Protein AF-A0A420YY43-F1 (afdb_monomer_lite)

Radius of gyration: 16.39 Å; chains: 1; bounding box: 38×32×41 Å

Structure (mmCIF, N/CA/C/O backbone):
data_AF-A0A420YY43-F1
#
_entry.id   AF-A0A420YY43-F1
#
loop_
_atom_site.group_PDB
_atom_site.id
_atom_site.type_symbol
_atom_site.label_atom_id
_atom_site.label_alt_id
_atom_site.label_comp_id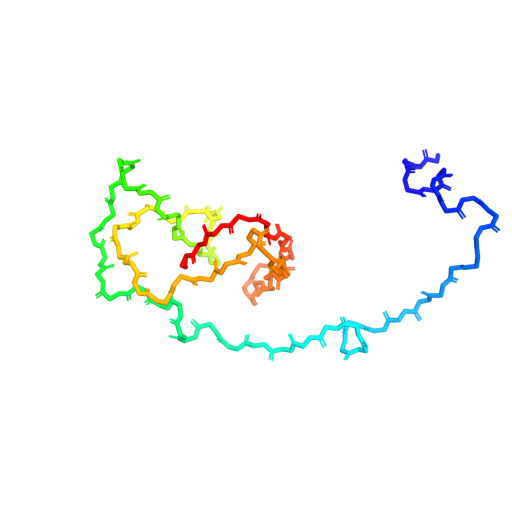
_atom_site.label_asym_id
_atom_site.label_entity_id
_atom_site.label_seq_id
_atom_site.pdbx_PDB_ins_code
_atom_site.Cartn_x
_atom_site.Cartn_y
_atom_site.Cartn_z
_atom_site.occupancy
_atom_site.B_iso_or_equiv
_atom_site.auth_seq_id
_atom_site.auth_comp_id
_atom_site.auth_asym_id
_atom_site.auth_atom_id
_atom_site.pdbx_PDB_model_num
ATOM 1 N N . MET A 1 1 ? -15.767 22.557 13.425 1.00 62.91 1 MET A N 1
ATOM 2 C CA . MET A 1 1 ? -16.130 21.134 13.291 1.00 62.91 1 MET A CA 1
ATOM 3 C C . MET A 1 1 ? -15.684 20.658 11.929 1.00 62.91 1 MET A C 1
ATOM 5 O O . MET A 1 1 ? -16.100 21.238 10.927 1.00 62.91 1 MET A O 1
ATOM 9 N N . SER A 1 2 ? -14.793 19.674 11.911 1.00 83.75 2 SER A N 1
ATOM 10 C CA . SER A 1 2 ? -14.389 18.969 10.699 1.00 83.75 2 SER A CA 1
ATOM 11 C C . SER A 1 2 ? -15.585 18.201 10.107 1.00 83.75 2 SER A C 1
ATOM 13 O O . SER A 1 2 ? -16.623 18.044 10.757 1.00 83.75 2 SER A O 1
ATOM 15 N N . TYR A 1 3 ? -15.479 17.736 8.860 1.00 84.56 3 TYR A N 1
ATOM 16 C CA . TYR A 1 3 ? -16.538 16.914 8.258 1.00 84.56 3 TYR A CA 1
ATOM 17 C C . TYR A 1 3 ? -16.738 15.595 9.022 1.00 84.56 3 TYR A C 1
ATOM 19 O O . TYR A 1 3 ? -17.872 15.144 9.164 1.00 84.56 3 TYR A O 1
ATOM 27 N N . ILE A 1 4 ? -15.665 15.034 9.595 1.00 85.69 4 ILE A N 1
ATOM 28 C CA . ILE A 1 4 ? -15.741 13.810 10.397 1.00 85.69 4 ILE A CA 1
ATOM 29 C C . ILE A 1 4 ? -16.527 14.038 11.693 1.00 85.69 4 ILE A C 1
ATOM 31 O O . ILE A 1 4 ? -17.360 13.211 12.040 1.00 85.69 4 ILE A O 1
ATOM 35 N N . ASP A 1 5 ? -16.377 15.201 12.339 1.00 84.75 5 ASP A N 1
ATOM 36 C CA . ASP A 1 5 ? -17.118 15.527 13.568 1.00 84.75 5 ASP A CA 1
ATOM 37 C C . ASP A 1 5 ? -18.635 15.546 13.321 1.00 84.75 5 ASP A C 1
ATOM 39 O O . ASP A 1 5 ? -19.416 15.161 14.187 1.00 84.75 5 ASP A O 1
ATOM 43 N N . LYS A 1 6 ? -19.057 15.978 12.122 1.00 89.44 6 LYS A N 1
ATOM 44 C CA . LYS A 1 6 ? -20.472 15.975 11.716 1.00 89.44 6 LYS A CA 1
ATOM 45 C C . LYS A 1 6 ? -20.992 14.560 11.481 1.00 89.44 6 LYS A C 1
ATOM 47 O O . LYS A 1 6 ? -22.114 14.262 11.871 1.00 89.44 6 LYS A O 1
ATOM 52 N N . LEU A 1 7 ? -20.189 13.700 10.850 1.00 85.69 7 LEU A N 1
ATOM 53 C CA . LEU A 1 7 ? -20.554 12.300 10.605 1.00 85.69 7 LEU A CA 1
ATOM 54 C C . LEU A 1 7 ? -20.657 11.493 11.905 1.00 85.69 7 LEU A C 1
ATOM 56 O O . LEU A 1 7 ? -21.462 10.572 11.994 1.00 85.69 7 LEU A O 1
ATOM 60 N N . LEU A 1 8 ? -19.858 11.850 12.911 1.00 88.75 8 LEU A N 1
ATOM 61 C CA . LEU A 1 8 ? -19.792 11.159 14.199 1.00 88.75 8 LEU A CA 1
ATOM 62 C C . LEU A 1 8 ? -20.760 11.730 15.250 1.00 88.75 8 LEU A C 1
ATOM 64 O O . LEU A 1 8 ? -20.780 11.262 16.389 1.00 88.75 8 LEU A O 1
ATOM 68 N N . GLN A 1 9 ? -21.570 12.737 14.910 1.00 90.62 9 GLN A N 1
ATOM 69 C CA . GLN A 1 9 ? -22.433 13.405 15.881 1.00 90.62 9 GLN A CA 1
ATOM 70 C C . GLN A 1 9 ? -23.478 12.440 16.472 1.00 90.62 9 GLN A C 1
ATOM 72 O O . GLN A 1 9 ? -24.290 11.859 15.755 1.00 90.62 9 GLN A O 1
ATOM 77 N N . GLY A 1 10 ? -23.471 12.299 17.802 1.00 87.38 10 GLY A N 1
ATOM 78 C CA . GLY A 1 10 ? -24.393 11.422 18.535 1.00 87.38 10 GLY A CA 1
ATOM 79 C C . GLY A 1 10 ? -24.055 9.929 18.459 1.00 87.38 10 GLY A C 1
ATOM 80 O O . GLY A 1 10 ? -24.807 9.123 18.999 1.00 87.38 10 GLY A O 1
ATOM 81 N N . GLN A 1 11 ? -22.944 9.563 17.814 1.00 90.81 11 GLN A N 1
ATOM 82 C CA . GLN A 1 11 ? -22.434 8.194 17.792 1.00 90.81 11 GLN A CA 1
ATOM 83 C C . GLN A 1 11 ? -21.473 7.963 18.961 1.00 90.81 11 GLN A C 1
ATOM 85 O O . GLN A 1 11 ? -20.728 8.860 19.359 1.00 90.81 11 GLN A O 1
ATOM 90 N N . GLU A 1 12 ? -21.467 6.748 19.503 1.00 89.62 12 GLU A N 1
ATOM 91 C CA . GLU A 1 12 ? -20.454 6.340 20.472 1.00 89.62 12 GLU A CA 1
ATOM 92 C C . GLU A 1 12 ? -19.116 6.144 19.743 1.00 89.62 12 GLU A C 1
ATOM 94 O O . GLU A 1 12 ? -18.996 5.302 18.854 1.00 89.62 12 GLU A O 1
ATOM 99 N N . VAL A 1 13 ? -18.104 6.938 20.100 1.00 89.50 13 VAL A N 1
ATOM 100 C CA . VAL A 1 13 ? -16.763 6.860 19.507 1.00 89.50 13 VAL A CA 1
ATOM 101 C C . VAL A 1 13 ? -15.800 6.292 20.537 1.00 89.50 13 VAL A C 1
ATOM 103 O O . VAL A 1 13 ? -15.676 6.821 21.641 1.00 89.50 13 VAL A O 1
ATOM 106 N N . GLN A 1 14 ? -15.090 5.231 20.161 1.00 91.25 14 GLN A N 1
ATOM 107 C CA . GLN A 1 14 ? -14.092 4.583 21.005 1.00 91.25 14 GLN A CA 1
ATOM 108 C C . GLN A 1 14 ? -12.714 4.651 20.353 1.00 91.25 14 GLN A C 1
ATOM 110 O O . GLN A 1 14 ? -12.558 4.408 19.156 1.00 91.25 14 GLN A O 1
ATOM 115 N N . TRP A 1 15 ? -11.701 4.944 21.163 1.00 91.25 15 TRP A N 1
ATOM 116 C CA . TRP A 1 15 ? -10.309 4.862 20.742 1.00 91.25 15 TRP A CA 1
ATOM 117 C C . TRP A 1 15 ? -9.854 3.405 20.765 1.00 91.25 15 TRP A C 1
ATOM 119 O O . TRP A 1 15 ? -9.987 2.732 21.785 1.00 91.25 15 TRP A O 1
ATOM 129 N N . LYS A 1 16 ? -9.305 2.933 19.645 1.00 94.69 16 LYS A N 1
ATOM 130 C CA . LYS A 1 16 ? -8.673 1.616 19.523 1.00 94.69 16 LYS A CA 1
ATOM 131 C C . LYS A 1 16 ? -7.256 1.766 19.002 1.00 94.69 16 LYS A C 1
ATOM 133 O O . LYS A 1 16 ? -6.952 2.692 18.249 1.00 94.69 16 LYS A O 1
ATOM 138 N N . THR A 1 17 ? -6.390 0.848 19.396 1.00 94.38 17 THR A N 1
ATOM 139 C CA . THR A 1 17 ? -5.046 0.736 18.835 1.00 94.38 17 THR A CA 1
ATOM 140 C C . THR A 1 17 ? -5.120 0.151 17.425 1.00 94.38 17 THR A C 1
ATOM 142 O O . THR A 1 17 ? -6.016 -0.629 17.103 1.00 94.38 17 THR A O 1
ATOM 145 N N . LEU A 1 18 ? -4.161 0.499 16.562 1.00 90.38 18 LEU A N 1
ATOM 146 C CA . LEU A 1 18 ? -4.138 -0.022 15.192 1.00 90.38 18 LEU A CA 1
ATOM 147 C C . LEU A 1 18 ? -4.065 -1.552 15.159 1.00 90.38 18 LEU A C 1
ATOM 149 O O . LEU A 1 18 ? -4.767 -2.165 14.366 1.00 90.38 18 LEU A O 1
ATOM 153 N N . GLY A 1 19 ? -3.298 -2.170 16.060 1.00 92.81 19 GLY A N 1
ATOM 154 C CA . GLY A 1 19 ? -3.167 -3.629 16.125 1.00 92.81 19 GLY A CA 1
ATOM 155 C C . GLY A 1 19 ? -4.469 -4.373 16.448 1.00 92.81 19 GLY A C 1
ATOM 156 O O . GLY A 1 19 ? -4.570 -5.559 16.154 1.00 92.81 19 GLY A O 1
ATOM 157 N N . GLU A 1 20 ? -5.475 -3.699 17.012 1.00 96.31 20 GLU A N 1
ATOM 158 C CA . GLU A 1 20 ? -6.802 -4.285 17.255 1.00 96.31 20 GLU A CA 1
ATOM 159 C C . GLU A 1 20 ? -7.696 -4.274 16.010 1.00 96.31 20 GLU A C 1
ATOM 161 O O . GLU A 1 20 ? -8.661 -5.035 15.938 1.00 96.31 20 GLU A O 1
ATOM 166 N N . VAL A 1 21 ? -7.410 -3.398 15.042 1.00 93.81 21 VAL A N 1
ATOM 167 C CA . VAL A 1 21 ? -8.263 -3.165 13.865 1.00 93.81 21 VAL A CA 1
ATOM 168 C C . VAL A 1 21 ? -7.561 -3.446 12.537 1.00 93.81 21 VAL A C 1
ATOM 170 O O . VAL A 1 21 ? -8.212 -3.448 11.495 1.00 93.81 21 VAL A O 1
ATOM 173 N N . THR A 1 22 ? -6.256 -3.718 12.549 1.00 93.25 22 THR A N 1
ATOM 174 C CA . THR A 1 22 ? -5.464 -4.035 11.357 1.00 93.25 22 THR A CA 1
ATOM 175 C C . THR A 1 22 ? -4.651 -5.313 11.533 1.00 93.25 22 THR A C 1
ATOM 177 O O . THR A 1 22 ? -4.415 -5.799 12.638 1.00 93.25 22 THR A O 1
ATOM 180 N N . LYS A 1 23 ? -4.214 -5.879 10.404 1.00 94.12 23 LYS A N 1
ATOM 181 C CA . LYS A 1 23 ? -3.228 -6.961 10.361 1.00 94.12 23 LYS A CA 1
ATOM 182 C C . LYS A 1 23 ? -1.951 -6.430 9.733 1.00 94.12 23 LYS A C 1
ATOM 184 O O . LYS A 1 23 ? -2.004 -5.765 8.703 1.00 94.12 23 LYS A O 1
ATOM 189 N N . TYR A 1 24 ? -0.818 -6.744 10.350 1.00 93.19 24 TYR A N 1
ATOM 190 C CA . TYR A 1 24 ? 0.485 -6.415 9.791 1.00 93.19 24 TYR A CA 1
ATOM 191 C C . TYR A 1 24 ? 0.859 -7.406 8.684 1.00 93.19 24 TYR A C 1
ATOM 193 O O . TYR A 1 24 ? 0.742 -8.620 8.860 1.00 93.19 24 TYR A O 1
ATOM 201 N N . GLU A 1 25 ? 1.343 -6.884 7.561 1.00 92.69 25 GLU A N 1
ATOM 202 C CA . GLU A 1 25 ? 1.860 -7.666 6.443 1.00 92.69 25 GLU A CA 1
ATOM 203 C C . GLU A 1 25 ? 3.177 -7.056 5.946 1.00 92.69 25 GLU A C 1
ATOM 205 O O . GLU A 1 25 ? 3.308 -5.838 5.842 1.00 92.69 25 GLU A O 1
ATOM 210 N N . GLN A 1 26 ? 4.160 -7.909 5.640 1.00 92.69 26 GLN A N 1
ATOM 211 C CA . GLN A 1 26 ? 5.438 -7.479 5.069 1.00 92.69 26 GLN A CA 1
ATOM 212 C C . GLN A 1 26 ? 5.362 -7.349 3.537 1.00 92.69 26 GLN A C 1
ATOM 214 O O . GLN A 1 26 ? 4.732 -8.187 2.884 1.00 92.69 26 GLN A O 1
ATOM 219 N N . PRO A 1 27 ? 6.063 -6.368 2.936 1.00 91.44 27 PRO A N 1
ATOM 220 C CA . PRO A 1 27 ? 5.904 -6.025 1.523 1.00 91.44 27 PRO A CA 1
ATOM 221 C C . PRO A 1 27 ? 6.649 -6.948 0.545 1.00 91.44 27 PRO A C 1
ATOM 223 O O . PRO A 1 27 ? 6.532 -6.772 -0.661 1.00 91.44 27 PRO A O 1
ATOM 226 N N . THR A 1 28 ? 7.413 -7.941 1.015 1.00 94.25 28 THR A N 1
ATOM 227 C CA . THR A 1 28 ? 8.306 -8.767 0.174 1.00 94.25 28 THR A CA 1
ATOM 228 C C . THR A 1 28 ? 7.604 -9.425 -1.020 1.00 94.25 28 THR A C 1
ATOM 230 O O . THR A 1 28 ? 8.215 -9.596 -2.071 1.00 94.25 28 THR A O 1
ATOM 233 N N . LYS A 1 29 ? 6.314 -9.763 -0.889 1.00 95.25 29 LYS A N 1
ATOM 234 C CA . LYS A 1 29 ? 5.500 -10.353 -1.968 1.00 95.25 29 LYS A CA 1
ATOM 235 C C . LYS A 1 29 ? 5.247 -9.397 -3.141 1.00 95.25 29 LYS A C 1
ATOM 237 O O . LYS A 1 29 ? 4.908 -9.868 -4.224 1.00 95.25 29 LYS A O 1
ATOM 242 N N . TYR A 1 30 ? 5.389 -8.094 -2.910 1.00 95.69 30 TYR A N 1
ATOM 243 C CA . TYR A 1 30 ? 5.021 -7.026 -3.840 1.00 95.69 30 TYR A CA 1
ATOM 244 C C . TYR A 1 30 ? 6.233 -6.334 -4.464 1.00 95.69 30 TYR A C 1
ATOM 246 O O . TYR A 1 30 ? 6.083 -5.469 -5.316 1.00 95.69 30 TYR A O 1
ATOM 254 N N . LEU A 1 31 ? 7.449 -6.766 -4.114 1.00 95.50 31 LEU A N 1
ATOM 255 C CA . LEU A 1 31 ? 8.665 -6.216 -4.695 1.00 95.50 31 LEU A CA 1
ATOM 256 C C . LEU A 1 31 ? 8.688 -6.407 -6.216 1.00 95.50 31 LEU A C 1
ATOM 258 O O . LEU A 1 31 ? 8.342 -7.466 -6.756 1.00 95.50 31 LEU A O 1
ATOM 262 N N . VAL A 1 32 ? 9.123 -5.356 -6.902 1.00 95.81 32 VAL A N 1
ATOM 263 C CA . VAL A 1 32 ? 9.446 -5.408 -8.325 1.00 95.81 32 VAL A CA 1
ATOM 264 C C . VAL A 1 32 ? 10.710 -6.235 -8.549 1.00 95.81 32 VAL A C 1
ATOM 266 O O . VAL A 1 32 ? 11.635 -6.231 -7.736 1.00 95.81 32 VAL A O 1
ATOM 269 N N . LYS A 1 33 ? 10.749 -6.959 -9.664 1.00 96.12 33 LYS A N 1
ATOM 270 C CA . LYS A 1 33 ? 11.919 -7.726 -10.114 1.00 96.12 33 LYS A CA 1
ATOM 271 C C . LYS A 1 33 ? 12.811 -6.896 -11.037 1.00 96.12 33 LYS A C 1
ATOM 273 O O . LYS A 1 33 ? 14.011 -7.147 -11.112 1.00 96.12 33 LYS A O 1
ATOM 278 N N . SER A 1 34 ? 12.225 -5.933 -11.747 1.00 94.62 34 SER A N 1
ATOM 279 C CA . SER A 1 34 ? 12.912 -5.026 -12.666 1.00 94.62 34 SER A CA 1
ATOM 280 C C . SER A 1 34 ? 12.869 -3.585 -12.165 1.00 94.62 34 SER A C 1
ATOM 282 O O . SER A 1 34 ? 11.894 -3.154 -11.557 1.00 94.62 34 SER A O 1
ATOM 284 N N . THR A 1 35 ? 13.911 -2.817 -12.477 1.00 93.44 35 THR A N 1
ATOM 285 C CA . THR A 1 35 ? 13.988 -1.370 -12.215 1.00 93.44 35 THR A CA 1
ATOM 286 C C . THR A 1 35 ? 13.682 -0.521 -13.454 1.00 93.44 35 THR A C 1
ATOM 288 O O . THR A 1 35 ? 13.879 0.693 -13.440 1.00 93.44 35 THR A O 1
ATOM 291 N N . ILE A 1 36 ? 13.215 -1.145 -14.542 1.00 95.25 36 ILE A N 1
ATOM 292 C CA . ILE A 1 36 ? 12.781 -0.443 -15.753 1.00 95.25 36 ILE A CA 1
ATOM 293 C C . ILE A 1 36 ? 11.360 0.068 -15.525 1.00 95.25 36 ILE A C 1
ATOM 295 O O . ILE A 1 36 ? 10.405 -0.708 -15.537 1.00 95.25 36 ILE A O 1
ATOM 299 N N . TYR A 1 37 ? 11.233 1.379 -15.335 1.00 96.00 37 TYR A N 1
ATOM 300 C CA . TYR A 1 37 ? 9.952 2.044 -15.129 1.00 96.00 37 TYR A CA 1
ATOM 301 C C . TYR A 1 37 ? 9.601 2.942 -16.309 1.00 96.00 37 TYR A C 1
ATOM 303 O O . TYR A 1 37 ? 10.448 3.685 -16.804 1.00 96.00 37 TYR A O 1
ATOM 311 N N . ASP A 1 38 ? 8.334 2.927 -16.706 1.00 95.88 3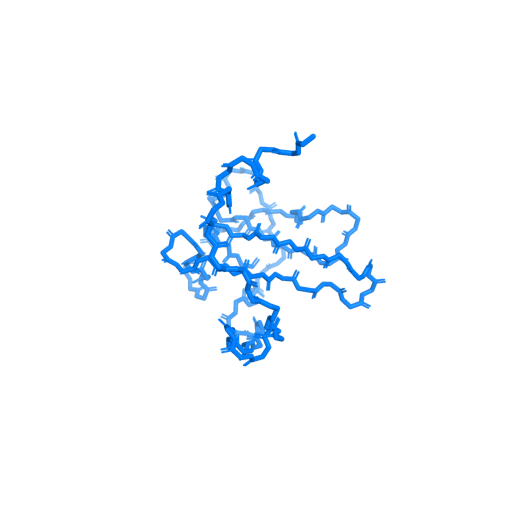8 ASP A N 1
ATOM 312 C CA . ASP A 1 38 ? 7.815 3.761 -17.787 1.00 95.88 38 ASP A CA 1
ATOM 313 C C . ASP A 1 38 ? 6.418 4.267 -17.422 1.00 95.88 38 ASP A C 1
ATOM 315 O O . ASP A 1 38 ? 5.604 3.516 -16.900 1.00 95.88 38 ASP A O 1
ATOM 319 N N . LYS A 1 39 ? 6.117 5.540 -17.699 1.00 93.94 39 LYS A N 1
ATOM 320 C CA . LYS A 1 39 ? 4.815 6.149 -17.369 1.00 93.94 39 LYS A CA 1
ATOM 321 C C . LYS A 1 39 ? 3.638 5.545 -18.145 1.00 93.94 39 LYS A C 1
ATOM 323 O O . LYS A 1 39 ? 2.499 5.773 -17.759 1.00 93.94 39 LYS A O 1
ATOM 328 N N . SER A 1 40 ? 3.900 4.838 -19.243 1.00 96.69 40 SER A N 1
ATOM 329 C CA . SER A 1 40 ? 2.889 4.106 -20.013 1.00 96.69 40 SER A CA 1
ATOM 330 C C . SER A 1 40 ? 2.478 2.784 -19.361 1.00 96.69 40 SER A C 1
ATOM 332 O O . SER A 1 40 ? 1.469 2.201 -19.757 1.00 96.69 40 SER A O 1
ATOM 334 N N . TYR A 1 41 ? 3.233 2.300 -18.370 1.00 97.88 41 TYR A N 1
ATOM 335 C CA . TYR A 1 41 ? 2.901 1.073 -17.661 1.00 97.88 41 TYR A CA 1
ATOM 336 C C . TYR A 1 41 ? 1.775 1.287 -16.638 1.00 97.88 41 TYR A C 1
ATOM 338 O O . TYR A 1 41 ? 1.660 2.369 -16.062 1.00 97.88 41 TYR A O 1
ATOM 346 N N . PRO A 1 42 ? 0.928 0.270 -16.400 1.00 96.56 42 PRO A N 1
ATOM 347 C CA . PRO A 1 42 ? -0.320 0.468 -15.668 1.00 96.56 42 PRO A CA 1
ATOM 348 C C . PRO A 1 42 ? -0.163 0.472 -14.146 1.00 96.56 42 PRO A C 1
ATOM 350 O O . PRO A 1 42 ? -0.975 1.097 -13.470 1.00 96.56 42 PRO A O 1
ATOM 353 N N . ILE A 1 43 ? 0.830 -0.234 -13.593 1.00 98.12 43 ILE A N 1
ATOM 354 C CA . ILE A 1 43 ? 0.907 -0.453 -12.145 1.00 98.12 43 ILE A CA 1
ATOM 355 C C . ILE A 1 43 ? 1.887 0.534 -11.511 1.00 98.12 43 ILE A C 1
ATOM 357 O O . ILE A 1 43 ? 3.075 0.469 -11.831 1.00 98.12 43 ILE A O 1
ATOM 361 N N . PRO A 1 44 ? 1.446 1.431 -10.612 1.00 97.62 44 PRO A N 1
ATOM 362 C CA . PRO A 1 44 ? 2.349 2.313 -9.887 1.00 97.62 44 PRO A CA 1
ATOM 363 C C . PRO A 1 44 ? 3.224 1.516 -8.914 1.00 97.62 44 PRO A C 1
ATOM 365 O O . PRO A 1 44 ? 2.757 0.598 -8.239 1.00 97.62 44 PRO A O 1
ATOM 368 N N . VAL A 1 45 ? 4.492 1.909 -8.827 1.00 96.81 45 VAL A N 1
ATOM 369 C CA . VAL A 1 45 ? 5.458 1.400 -7.849 1.00 96.81 45 VAL A CA 1
ATOM 370 C C . VAL A 1 45 ? 5.608 2.433 -6.741 1.00 96.81 45 VAL A C 1
ATOM 372 O O . VAL A 1 45 ? 5.923 3.594 -7.027 1.00 96.81 45 VAL A O 1
ATOM 375 N N . LEU A 1 46 ? 5.379 2.041 -5.491 1.00 94.56 46 LEU A N 1
ATOM 376 C CA . LEU A 1 46 ? 5.461 2.939 -4.339 1.00 94.56 46 LEU A CA 1
ATOM 377 C C . LEU A 1 46 ? 6.865 2.947 -3.727 1.00 94.56 46 LEU A C 1
ATOM 379 O O . LEU A 1 46 ? 7.625 1.988 -3.825 1.00 94.56 46 LEU A O 1
ATOM 383 N N . THR A 1 47 ? 7.226 4.050 -3.073 1.00 89.50 47 THR A N 1
ATOM 384 C CA . THR A 1 47 ? 8.485 4.152 -2.324 1.00 89.50 47 THR A CA 1
ATOM 385 C C . THR A 1 47 ? 8.314 4.997 -1.067 1.00 89.50 47 THR A C 1
ATOM 387 O O . THR A 1 47 ? 7.577 5.980 -1.063 1.00 89.50 47 THR A O 1
ATOM 390 N N . ALA A 1 48 ? 9.088 4.677 -0.028 1.00 77.81 48 ALA A N 1
ATOM 391 C CA . ALA A 1 48 ? 9.283 5.492 1.181 1.00 77.81 48 ALA A CA 1
ATOM 392 C C . ALA A 1 48 ? 10.157 6.750 0.923 1.00 77.81 48 ALA A C 1
ATOM 394 O O . ALA A 1 48 ? 10.866 7.255 1.787 1.00 77.81 48 ALA A O 1
ATOM 395 N N . GLY A 1 49 ? 10.216 7.208 -0.333 1.00 71.88 49 GLY A N 1
ATOM 396 C CA . GLY A 1 49 ? 11.065 8.317 -0.765 1.00 71.88 49 GLY A CA 1
ATOM 397 C C . GLY A 1 49 ? 10.340 9.662 -0.706 1.00 71.88 49 GLY A C 1
ATOM 398 O O . GLY A 1 49 ? 9.158 9.748 -0.389 1.00 71.88 49 GLY A O 1
ATOM 399 N N . LYS A 1 50 ? 11.033 10.742 -1.103 1.00 73.56 50 LYS A N 1
ATOM 400 C CA . LYS A 1 50 ? 10.427 12.089 -1.212 1.00 73.56 50 LYS A CA 1
ATOM 401 C C . LYS A 1 50 ? 9.189 12.115 -2.118 1.00 73.56 50 LYS A C 1
ATOM 403 O O . LYS A 1 50 ? 8.291 12.924 -1.902 1.00 73.56 50 LYS A O 1
ATOM 408 N N . THR A 1 51 ? 9.158 11.263 -3.140 1.00 85.69 51 THR A N 1
ATOM 409 C CA . THR A 1 51 ? 8.007 11.065 -4.023 1.00 85.69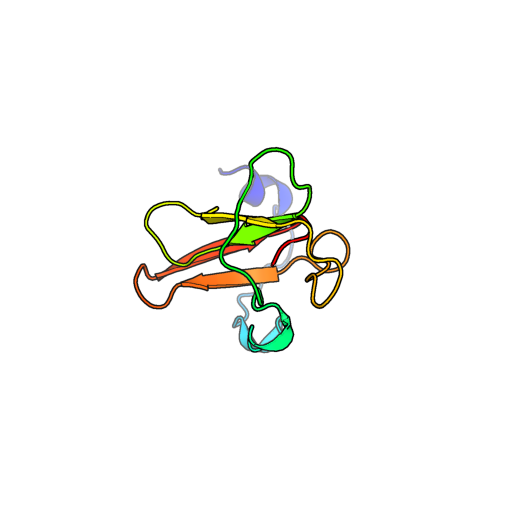 51 THR A CA 1
ATOM 410 C C . THR A 1 51 ? 7.311 9.763 -3.653 1.00 85.69 51 THR A C 1
ATOM 412 O O . THR A 1 51 ? 7.962 8.731 -3.579 1.00 85.69 51 THR A O 1
ATOM 415 N N . PHE A 1 52 ? 5.993 9.800 -3.447 1.00 89.44 52 PHE A N 1
ATOM 416 C CA . PHE A 1 52 ? 5.212 8.622 -3.043 1.00 89.44 52 PHE A CA 1
ATOM 417 C C . PHE A 1 52 ? 5.186 7.519 -4.117 1.00 89.44 52 PHE A C 1
ATOM 419 O O . PHE A 1 52 ? 5.274 6.337 -3.799 1.00 89.44 52 PHE A O 1
ATOM 426 N N . ILE A 1 53 ? 5.117 7.918 -5.391 1.00 94.00 53 ILE A N 1
ATOM 427 C CA . ILE A 1 53 ? 5.221 7.023 -6.549 1.00 94.00 53 ILE A CA 1
ATOM 428 C C . ILE A 1 53 ? 6.642 7.137 -7.108 1.00 94.00 53 ILE A C 1
ATOM 430 O O . ILE A 1 53 ? 7.096 8.237 -7.431 1.00 94.00 53 ILE A O 1
ATOM 434 N N . LEU A 1 54 ? 7.330 6.002 -7.221 1.00 93.94 54 LEU A N 1
ATOM 435 C CA . LEU A 1 54 ? 8.665 5.877 -7.809 1.00 93.94 54 LEU A CA 1
ATOM 436 C C . LEU A 1 54 ? 8.613 5.847 -9.343 1.00 93.94 54 LEU A C 1
ATOM 438 O O . LEU A 1 54 ? 9.442 6.456 -10.015 1.00 93.94 54 LEU A O 1
ATOM 442 N N . GLY A 1 55 ? 7.634 5.133 -9.894 1.00 96.06 55 GLY A N 1
ATOM 443 C CA . GLY A 1 55 ? 7.484 4.873 -11.322 1.00 96.06 55 GLY A CA 1
ATOM 444 C C . GLY A 1 55 ? 6.275 3.982 -11.581 1.00 96.06 55 GLY A C 1
ATOM 445 O O . GLY A 1 55 ? 5.454 3.800 -10.685 1.00 96.06 55 GLY A O 1
ATOM 446 N N . HIS A 1 56 ? 6.155 3.438 -12.791 1.00 97.94 56 HIS A N 1
ATOM 447 C CA . HIS A 1 56 ? 5.168 2.398 -13.084 1.00 97.94 56 HIS A CA 1
ATOM 448 C C . HIS A 1 56 ? 5.858 1.184 -13.704 1.00 97.94 56 HIS A C 1
ATOM 450 O O . HIS A 1 56 ? 6.875 1.331 -14.380 1.00 97.94 56 HIS A O 1
ATOM 456 N N . THR A 1 57 ? 5.310 -0.003 -13.452 1.00 98.12 57 THR A N 1
ATOM 457 C CA . THR A 1 57 ? 5.785 -1.305 -13.928 1.00 98.12 57 THR A CA 1
ATOM 458 C C . THR A 1 57 ? 4.684 -2.031 -14.699 1.00 98.12 57 THR A C 1
ATOM 460 O O . THR A 1 57 ? 3.491 -1.828 -14.461 1.00 98.12 57 THR A O 1
ATOM 463 N N . ASN A 1 58 ? 5.082 -2.867 -15.654 1.00 97.56 58 ASN A N 1
ATOM 464 C CA . ASN A 1 58 ? 4.198 -3.775 -16.381 1.00 97.56 58 ASN A CA 1
ATOM 465 C C . ASN A 1 58 ? 4.208 -5.201 -15.799 1.00 97.56 58 ASN A C 1
ATOM 467 O O . ASN A 1 58 ? 3.626 -6.105 -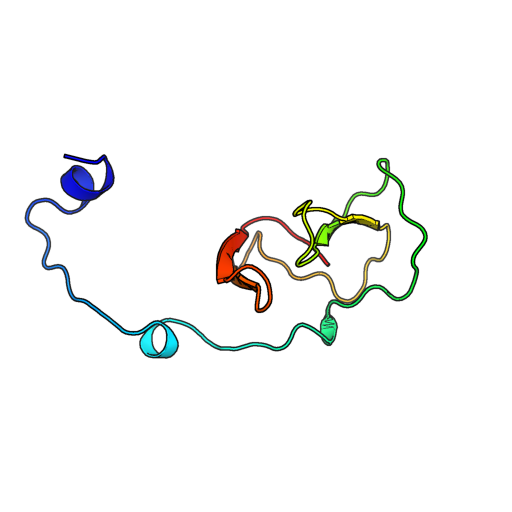16.396 1.00 97.56 58 ASN A O 1
ATOM 471 N N . GLU A 1 59 ? 4.864 -5.418 -14.654 1.00 97.62 59 GLU A N 1
ATOM 472 C CA . GLU A 1 59 ? 4.797 -6.687 -13.931 1.00 97.62 59 GLU A CA 1
ATOM 473 C C . GLU A 1 59 ? 3.356 -7.011 -13.516 1.00 97.62 59 GLU A C 1
ATOM 475 O O . GLU A 1 59 ? 2.653 -6.176 -12.951 1.00 97.62 59 GLU A O 1
ATOM 480 N N . THR A 1 60 ? 2.931 -8.249 -13.769 1.00 96.12 60 THR A N 1
ATOM 481 C CA . THR A 1 60 ? 1.572 -8.722 -13.456 1.00 96.12 60 THR A CA 1
ATOM 482 C C . THR A 1 60 ? 1.497 -9.544 -12.171 1.00 96.12 60 THR A C 1
ATOM 484 O O . THR A 1 60 ? 0.421 -9.706 -11.600 1.00 96.12 60 THR A O 1
ATOM 487 N N . ASP A 1 61 ? 2.633 -10.069 -11.710 1.00 96.38 61 ASP A N 1
ATOM 488 C CA . ASP A 1 61 ? 2.727 -10.873 -10.492 1.00 96.38 61 ASP A CA 1
ATOM 489 C C . ASP A 1 61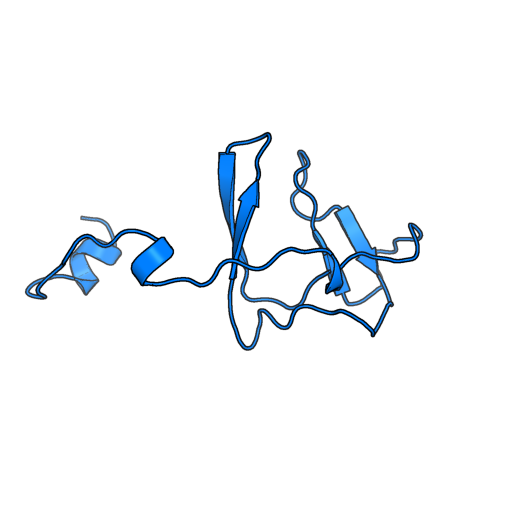 ? 2.960 -9.996 -9.265 1.00 96.38 61 ASP A C 1
ATOM 491 O O . ASP A 1 61 ? 3.654 -8.983 -9.347 1.00 96.38 61 ASP A O 1
ATOM 495 N N . GLY A 1 62 ? 2.472 -10.430 -8.101 1.00 96.56 62 GLY A N 1
ATOM 496 C CA . GLY A 1 62 ? 2.750 -9.745 -6.836 1.00 96.56 62 GLY A CA 1
ATOM 497 C C . GLY A 1 62 ? 2.202 -8.318 -6.800 1.00 96.56 62 GLY A C 1
ATOM 498 O O . GLY A 1 62 ? 2.858 -7.433 -6.274 1.00 96.56 62 GLY A O 1
ATOM 499 N N . ILE A 1 63 ? 1.033 -8.075 -7.392 1.00 97.69 63 ILE A N 1
ATOM 500 C CA . ILE A 1 63 ? 0.318 -6.800 -7.264 1.00 97.69 63 ILE A CA 1
ATOM 501 C C . ILE A 1 63 ? -0.500 -6.841 -5.974 1.00 97.69 63 ILE A C 1
ATOM 503 O O . ILE A 1 63 ? -1.288 -7.772 -5.772 1.00 97.69 63 ILE A O 1
ATOM 507 N N . TYR A 1 64 ? -0.348 -5.836 -5.113 1.00 97.75 64 TYR A N 1
ATOM 508 C CA . TYR A 1 64 ? -1.256 -5.660 -3.988 1.00 97.75 64 TYR A CA 1
ATOM 509 C C . TYR A 1 64 ? -2.564 -5.043 -4.484 1.00 97.75 64 TYR A C 1
ATOM 511 O O . TYR A 1 64 ? -2.571 -3.946 -5.044 1.00 97.75 64 TYR A O 1
ATOM 519 N N . ARG A 1 65 ? -3.687 -5.738 -4.272 1.00 97.31 65 ARG A N 1
ATOM 520 C CA . ARG A 1 65 ? -5.014 -5.284 -4.714 1.00 97.31 65 ARG A CA 1
ATOM 521 C C . ARG A 1 65 ? -5.677 -4.359 -3.696 1.00 97.31 65 ARG A C 1
ATOM 523 O O . ARG A 1 65 ? -6.683 -4.722 -3.078 1.00 97.31 65 ARG A O 1
ATOM 530 N N . ALA A 1 66 ? -5.111 -3.168 -3.517 1.00 97.12 66 ALA A N 1
ATOM 531 C CA . ALA A 1 66 ? -5.639 -2.184 -2.571 1.00 97.12 66 ALA A CA 1
ATOM 532 C C . ALA A 1 66 ? -7.015 -1.640 -2.986 1.00 97.12 66 ALA A C 1
ATOM 534 O O . ALA A 1 66 ? -7.778 -1.207 -2.128 1.00 97.12 66 ALA A O 1
ATOM 535 N N . SER A 1 67 ? -7.376 -1.749 -4.270 1.00 96.56 67 SER A N 1
ATOM 536 C CA . SER A 1 67 ? -8.735 -1.451 -4.744 1.00 96.56 67 SER A CA 1
ATOM 537 C C . SER A 1 67 ? -9.814 -2.343 -4.119 1.00 96.56 67 SER A C 1
ATOM 539 O O . SER A 1 67 ? -10.975 -1.948 -4.036 1.00 96.56 67 SER A O 1
ATOM 541 N N . VAL A 1 68 ? -9.440 -3.544 -3.663 1.00 97.25 68 VAL A N 1
ATOM 542 C CA . VAL A 1 68 ? -10.342 -4.502 -3.005 1.00 97.25 68 VAL A CA 1
ATOM 543 C C . VAL A 1 68 ? -10.166 -4.475 -1.490 1.00 97.25 68 VAL A C 1
ATOM 545 O O . VAL A 1 68 ? -11.146 -4.541 -0.751 1.00 97.25 68 VAL A O 1
ATOM 548 N N . SER A 1 69 ? -8.921 -4.395 -1.022 1.00 95.69 69 SER A N 1
ATOM 549 C CA . SER A 1 69 ? -8.580 -4.346 0.399 1.00 95.69 69 SER A CA 1
ATOM 550 C C . SER A 1 69 ? -7.605 -3.198 0.643 1.00 95.69 69 SER A C 1
ATOM 552 O O . SER A 1 69 ? -6.397 -3.425 0.586 1.00 95.69 69 SER A O 1
ATOM 554 N N . PRO A 1 70 ? -8.103 -1.978 0.902 1.00 96.12 70 PRO A N 1
ATOM 555 C CA . PRO A 1 70 ? -7.250 -0.826 1.151 1.00 96.12 70 PRO A CA 1
ATOM 556 C C . PRO A 1 70 ? -6.280 -1.059 2.306 1.00 96.12 70 PRO A C 1
ATOM 558 O O . PRO A 1 70 ? -6.568 -1.805 3.248 1.00 96.12 70 PRO A O 1
ATOM 561 N N . VAL A 1 71 ? -5.132 -0.393 2.247 1.00 95.56 71 VAL A N 1
ATOM 562 C CA . VAL A 1 71 ? -4.043 -0.587 3.206 1.00 95.56 71 VAL A CA 1
ATOM 563 C C . VAL A 1 71 ? -3.482 0.742 3.683 1.00 95.56 71 VAL A C 1
ATOM 565 O O . VAL A 1 71 ? -3.546 1.758 2.991 1.00 95.56 71 VAL A O 1
ATOM 568 N N . ILE A 1 72 ? -2.913 0.724 4.885 1.00 93.25 72 ILE A N 1
ATOM 569 C CA . ILE A 1 72 ? -2.123 1.829 5.413 1.00 93.25 72 ILE A CA 1
ATOM 570 C C . ILE A 1 72 ? -0.652 1.452 5.298 1.00 93.25 72 ILE A C 1
ATOM 572 O O . ILE A 1 72 ? -0.231 0.427 5.834 1.00 93.25 72 ILE A O 1
ATOM 576 N N . ILE A 1 73 ? 0.129 2.293 4.631 1.00 92.25 73 ILE A N 1
ATOM 577 C CA . ILE A 1 73 ? 1.585 2.175 4.581 1.00 92.25 73 ILE A CA 1
ATOM 578 C C . ILE A 1 73 ? 2.176 3.121 5.618 1.00 92.25 73 ILE A C 1
ATOM 580 O O . ILE A 1 73 ? 1.837 4.308 5.646 1.00 92.25 73 ILE A O 1
ATOM 584 N N . PHE A 1 74 ? 3.067 2.580 6.445 1.00 87.44 74 PHE A N 1
ATOM 585 C CA . PHE A 1 74 ? 3.897 3.341 7.366 1.00 87.44 74 PHE A CA 1
ATOM 586 C C . PHE A 1 74 ? 5.317 3.395 6.823 1.00 87.44 74 PHE A C 1
ATOM 588 O O . PHE A 1 74 ? 5.946 2.360 6.614 1.00 87.44 74 PHE A O 1
ATOM 595 N N . ASP A 1 75 ? 5.790 4.609 6.590 1.00 84.06 75 ASP A N 1
ATOM 596 C CA . ASP A 1 75 ? 7.170 4.885 6.221 1.00 84.06 75 ASP A CA 1
ATOM 597 C C . ASP A 1 75 ? 8.009 5.028 7.499 1.00 84.06 75 ASP A C 1
ATOM 599 O O . ASP A 1 75 ? 7.690 5.832 8.379 1.00 84.06 75 ASP A O 1
ATOM 603 N N . ASP A 1 76 ? 9.066 4.229 7.610 1.00 78.94 76 ASP A N 1
ATOM 604 C CA . ASP A 1 76 ? 9.960 4.181 8.763 1.00 78.94 76 ASP A CA 1
ATOM 605 C C . ASP A 1 76 ? 10.994 5.319 8.787 1.00 78.94 76 ASP A C 1
ATOM 607 O O . ASP A 1 76 ? 11.472 5.680 9.863 1.00 78.94 76 ASP A O 1
ATOM 611 N N . PHE A 1 77 ? 11.290 5.949 7.646 1.00 78.81 77 PHE A N 1
ATOM 612 C CA . PHE A 1 77 ? 12.191 7.100 7.557 1.00 78.81 77 PHE A CA 1
ATOM 613 C C . PHE A 1 77 ? 11.469 8.426 7.782 1.00 78.81 77 PHE A C 1
ATOM 615 O O . PHE A 1 77 ? 11.996 9.318 8.449 1.00 78.81 77 PHE A O 1
ATOM 622 N N . THR A 1 78 ? 10.274 8.585 7.210 1.00 81.19 78 THR A N 1
ATOM 623 C CA . THR A 1 78 ? 9.533 9.857 7.252 1.00 81.19 78 THR A CA 1
ATOM 624 C C . THR A 1 78 ? 8.416 9.879 8.288 1.00 81.19 78 THR A C 1
ATOM 626 O O . THR A 1 78 ? 7.830 10.937 8.524 1.00 81.19 78 THR A O 1
ATOM 629 N N . THR A 1 79 ? 8.104 8.744 8.926 1.00 82.88 79 THR A N 1
ATOM 630 C CA . THR A 1 79 ? 6.945 8.553 9.826 1.00 82.88 79 THR A CA 1
ATOM 631 C C . THR A 1 79 ? 5.594 8.866 9.173 1.00 82.88 79 THR A C 1
ATOM 633 O O . THR A 1 79 ? 4.568 8.996 9.847 1.00 82.88 79 THR A O 1
ATOM 636 N N . ALA A 1 80 ? 5.569 8.991 7.844 1.00 85.56 80 ALA A N 1
ATOM 637 C CA . ALA A 1 80 ? 4.351 9.243 7.105 1.00 85.56 80 ALA A CA 1
ATOM 638 C C . ALA A 1 80 ? 3.447 8.008 7.146 1.00 85.56 80 ALA A C 1
ATOM 640 O O . ALA A 1 80 ? 3.894 6.875 6.972 1.00 85.56 80 ALA A O 1
ATOM 641 N N . ASN A 1 81 ? 2.151 8.251 7.324 1.00 88.38 81 ASN A N 1
ATOM 642 C CA . ASN A 1 81 ? 1.113 7.260 7.086 1.00 88.38 81 ASN A CA 1
ATOM 643 C C . ASN A 1 81 ? 0.379 7.612 5.790 1.00 88.38 81 ASN A C 1
ATOM 645 O O . ASN A 1 81 ? 0.079 8.781 5.525 1.00 88.38 81 ASN A O 1
ATOM 649 N N . LYS A 1 82 ? 0.137 6.605 4.954 1.00 90.00 82 LYS A N 1
ATOM 650 C CA . LYS A 1 82 ? -0.556 6.750 3.671 1.00 90.00 82 LYS A CA 1
ATOM 651 C C . LYS A 1 82 ? -1.662 5.718 3.582 1.00 90.00 82 LYS A C 1
ATOM 653 O O . LYS A 1 82 ? -1.391 4.535 3.735 1.00 90.00 82 LYS A O 1
ATOM 658 N N . TRP A 1 83 ? -2.881 6.171 3.319 1.00 92.75 83 TRP A N 1
ATOM 659 C CA . TRP A 1 83 ? -3.979 5.297 2.922 1.00 92.75 83 TRP A CA 1
ATOM 660 C C . TRP A 1 83 ? -3.890 5.042 1.418 1.00 92.75 83 TRP A C 1
ATOM 662 O O . TRP A 1 83 ? -3.764 5.998 0.651 1.00 92.75 83 TRP A O 1
ATOM 672 N N . VAL A 1 84 ? -3.934 3.777 1.009 1.00 95.62 84 VAL A N 1
ATOM 673 C CA . VAL A 1 84 ? -3.826 3.360 -0.392 1.00 95.62 84 VAL A CA 1
ATOM 674 C C . VAL A 1 84 ? -5.009 2.474 -0.744 1.00 95.62 84 VAL A C 1
ATOM 676 O O . VAL A 1 84 ? -5.225 1.439 -0.117 1.00 95.62 84 VAL A O 1
ATOM 679 N N . ASP A 1 85 ? -5.763 2.895 -1.753 1.00 97.38 85 ASP A N 1
ATOM 680 C CA . ASP A 1 85 ? -6.997 2.270 -2.239 1.00 97.38 85 ASP A CA 1
ATOM 681 C C . ASP A 1 85 ? -6.959 1.979 -3.752 1.00 97.38 85 ASP A C 1
ATOM 683 O O . ASP A 1 85 ? -7.985 1.727 -4.378 1.00 97.38 85 ASP A O 1
ATOM 687 N N . PHE A 1 86 ? -5.766 1.978 -4.346 1.00 97.19 86 PHE A N 1
ATOM 688 C CA . PHE A 1 86 ? -5.514 1.595 -5.735 1.00 97.19 86 PHE A CA 1
ATOM 689 C C . PHE A 1 86 ? -4.455 0.494 -5.803 1.00 97.19 86 PHE A C 1
ATOM 691 O O . PHE A 1 86 ? -3.640 0.365 -4.897 1.00 97.19 86 PHE A O 1
ATOM 698 N N . ASP A 1 87 ? -4.462 -0.309 -6.863 1.00 97.94 87 ASP A N 1
ATOM 699 C CA . ASP A 1 87 ? -3.532 -1.432 -7.007 1.00 97.94 87 ASP A CA 1
ATOM 700 C C . ASP A 1 87 ? -2.094 -0.947 -7.235 1.00 97.94 87 ASP A C 1
ATO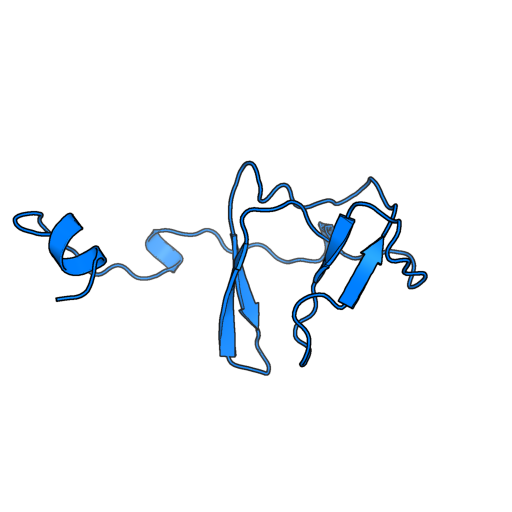M 702 O O . ASP A 1 87 ? -1.867 -0.008 -8.000 1.00 97.94 87 ASP A O 1
ATOM 706 N N . PHE A 1 88 ? -1.117 -1.581 -6.582 1.00 97.50 88 PHE A N 1
ATOM 707 C CA . PHE A 1 88 ? 0.281 -1.143 -6.628 1.00 97.50 88 PHE A CA 1
ATOM 708 C C . PHE A 1 88 ? 1.282 -2.288 -6.433 1.00 97.50 88 PHE A C 1
ATOM 710 O O . PHE A 1 88 ? 0.909 -3.415 -6.083 1.00 97.50 88 PHE A O 1
ATOM 717 N N . LYS A 1 89 ? 2.562 -1.968 -6.650 1.00 96.06 89 LYS A N 1
ATOM 718 C CA . LYS A 1 89 ? 3.721 -2.748 -6.199 1.00 96.06 89 LYS A CA 1
ATOM 719 C C . LYS A 1 89 ? 4.597 -1.936 -5.251 1.00 96.06 89 LYS A C 1
ATOM 721 O O . LYS A 1 89 ? 4.749 -0.717 -5.491 1.00 96.06 89 LYS A O 1
#

Sequence (89 aa):
MSYIDKLLQGQEVQWKTLGEVTKYEQPTKYLVKSTIYDKSYPIPVLTAGKTFILGHTNETDGIYRASVSPVIIFDDFTTANKWVDFDFK

Foldseek 3Di:
DDPVCVVCPPPDDDDDDCVVVDDDDDLPLQDDPDPDFDQPADAFEADLDPDGTPGHDNDPGSKDQLLVPWDWDQRPVPRDIDIDNHIHD

Secondary structure (DSSP, 8-state):
--HHHHHTTTS------HHHH-----GGGG--S-----TTSSEEEE-SSSSSEEEEE---SS-B-TTTS-EEEE-TTT--EEEE-S-B-

pLDDT: mean 91.87, std 6.51, range [62.91, 98.12]